Protein AF-X1I7M0-F1 (afdb_monomer_lite)

Structure (mmCIF, N/CA/C/O backbone):
data_AF-X1I7M0-F1
#
_entry.id   AF-X1I7M0-F1
#
loop_
_atom_site.group_PDB
_atom_site.id
_atom_site.type_symbol
_atom_site.label_atom_id
_atom_site.label_alt_id
_atom_site.label_comp_id
_atom_site.label_asy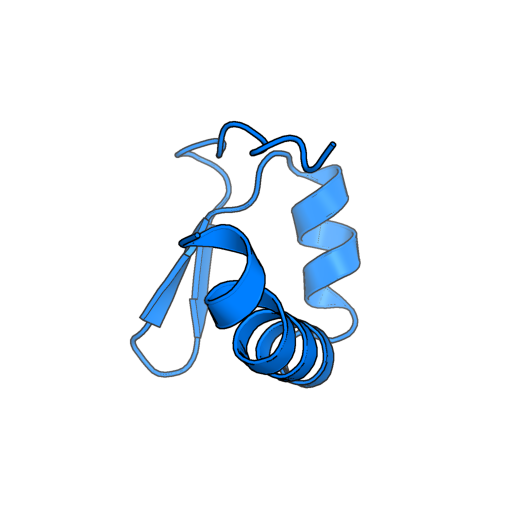m_id
_atom_site.label_entity_id
_atom_site.label_seq_id
_atom_site.pdbx_PDB_ins_code
_atom_site.Cartn_x
_atom_site.Cartn_y
_atom_site.Cartn_z
_atom_site.occupancy
_atom_site.B_iso_or_equiv
_atom_site.auth_seq_id
_atom_site.auth_comp_id
_atom_site.auth_asym_id
_atom_site.auth_atom_id
_atom_site.pdbx_PDB_model_num
ATOM 1 N N . MET A 1 1 ? 4.910 18.918 -0.274 1.00 48.81 1 MET A N 1
ATOM 2 C CA . MET A 1 1 ? 3.855 18.730 -1.296 1.00 48.81 1 MET A CA 1
ATOM 3 C C . MET A 1 1 ? 3.662 17.240 -1.523 1.00 48.81 1 MET A C 1
ATOM 5 O O . MET A 1 1 ? 4.608 16.578 -1.938 1.00 48.81 1 MET A O 1
ATOM 9 N N . GLY A 1 2 ? 2.492 16.694 -1.181 1.00 54.66 2 GLY A N 1
ATOM 10 C CA . GLY A 1 2 ? 2.165 15.297 -1.475 1.00 54.66 2 GLY A CA 1
ATOM 11 C C . GLY A 1 2 ? 1.970 15.117 -2.980 1.00 54.66 2 GLY A C 1
ATOM 12 O O . GLY A 1 2 ? 1.263 15.902 -3.603 1.00 54.66 2 GLY A O 1
ATOM 13 N N . ARG A 1 3 ? 2.624 14.121 -3.583 1.00 60.69 3 ARG A N 1
ATOM 14 C CA . ARG A 1 3 ? 2.370 13.739 -4.979 1.00 60.69 3 ARG A CA 1
ATOM 15 C C . ARG A 1 3 ? 1.400 12.568 -4.974 1.00 60.69 3 ARG A C 1
ATOM 17 O O . ARG A 1 3 ? 1.714 11.524 -4.410 1.00 60.69 3 ARG A O 1
ATOM 24 N N . ILE A 1 4 ? 0.252 12.731 -5.623 1.00 65.94 4 ILE A N 1
ATOM 25 C CA . ILE A 1 4 ? -0.643 11.611 -5.913 1.00 65.94 4 ILE A CA 1
ATOM 26 C C . ILE A 1 4 ? 0.004 10.815 -7.048 1.00 65.94 4 ILE A C 1
ATOM 28 O O . ILE A 1 4 ? 0.186 11.325 -8.155 1.00 65.94 4 ILE A O 1
ATOM 32 N N . ALA A 1 5 ? 0.423 9.585 -6.763 1.00 69.00 5 ALA A N 1
ATOM 33 C CA . ALA A 1 5 ? 0.937 8.694 -7.794 1.00 69.00 5 ALA A CA 1
ATOM 34 C C . ALA A 1 5 ? -0.228 8.191 -8.658 1.00 69.00 5 ALA A C 1
ATOM 36 O O . ALA A 1 5 ? -1.259 7.780 -8.127 1.00 69.00 5 ALA A O 1
ATOM 37 N N . LYS A 1 6 ? -0.061 8.194 -9.986 1.00 78.19 6 LYS A N 1
ATOM 38 C CA . LYS A 1 6 ? -1.015 7.529 -10.883 1.00 78.19 6 LYS A CA 1
ATOM 39 C C . LYS A 1 6 ? -0.968 6.023 -10.619 1.00 78.19 6 LYS A C 1
ATOM 41 O O . LYS A 1 6 ? 0.118 5.448 -10.576 1.00 78.19 6 LYS A O 1
ATOM 46 N N . ALA A 1 7 ? -2.128 5.407 -10.419 1.00 81.19 7 ALA A N 1
ATOM 47 C CA . ALA A 1 7 ? -2.235 3.959 -10.304 1.00 81.19 7 ALA A CA 1
ATOM 48 C C . ALA A 1 7 ? -2.086 3.297 -11.684 1.00 81.19 7 ALA A C 1
ATOM 50 O O . ALA A 1 7 ? -2.513 3.864 -12.690 1.00 81.19 7 ALA A O 1
ATOM 51 N N . ASP A 1 8 ? -1.503 2.101 -11.720 1.00 83.69 8 ASP A N 1
ATOM 52 C CA . ASP A 1 8 ? -1.495 1.239 -12.897 1.00 83.69 8 ASP A CA 1
ATOM 53 C C . ASP A 1 8 ? -2.707 0.293 -12.796 1.00 83.69 8 ASP A C 1
ATOM 55 O O . ASP A 1 8 ? -2.778 -0.506 -11.855 1.00 83.69 8 ASP A O 1
ATOM 59 N N . PRO A 1 9 ? -3.680 0.368 -13.724 1.00 85.12 9 PRO A N 1
ATOM 60 C CA . PRO A 1 9 ? -4.906 -0.426 -13.652 1.00 85.12 9 PRO A CA 1
ATOM 61 C C . PRO A 1 9 ? -4.660 -1.932 -13.803 1.00 85.12 9 PRO A C 1
ATOM 63 O O . PRO A 1 9 ? -5.538 -2.724 -13.475 1.00 85.12 9 PRO A O 1
ATOM 66 N N . THR A 1 10 ? -3.480 -2.348 -14.271 1.00 90.81 10 THR A N 1
ATOM 67 C CA . THR A 1 10 ? -3.095 -3.763 -14.377 1.00 90.81 10 THR A CA 1
ATOM 68 C C . THR A 1 10 ? -2.467 -4.304 -13.091 1.00 90.81 10 THR A C 1
ATOM 70 O O . THR A 1 10 ? -2.300 -5.514 -12.939 1.00 90.81 10 THR A O 1
ATOM 73 N N . VAL A 1 11 ? -2.141 -3.427 -12.135 1.00 92.56 11 VAL A N 1
ATOM 74 C CA . VAL A 1 11 ? -1.412 -3.772 -10.914 1.00 92.56 11 VAL A CA 1
ATOM 75 C C . VAL A 1 11 ? -2.314 -3.578 -9.703 1.00 92.56 11 VAL A C 1
ATOM 77 O O . VAL A 1 11 ? -2.284 -2.556 -9.017 1.00 92.56 11 VAL A O 1
ATOM 80 N N . TRP A 1 12 ? -3.107 -4.600 -9.403 1.00 94.00 12 TRP A N 1
ATOM 81 C CA . TRP A 1 12 ? -4.113 -4.542 -8.348 1.00 94.00 12 TRP A CA 1
ATOM 82 C C . TRP A 1 12 ? -4.131 -5.796 -7.472 1.00 94.00 12 TRP A C 1
ATOM 84 O O . TRP A 1 12 ? -3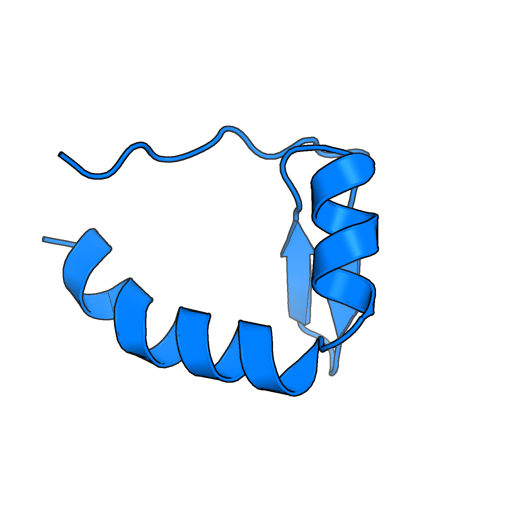.518 -6.818 -7.788 1.00 94.00 12 TRP A O 1
ATOM 94 N N . LYS A 1 13 ? -4.816 -5.697 -6.330 1.00 93.69 13 LYS A N 1
ATOM 95 C CA . LYS A 1 13 ? -5.120 -6.827 -5.448 1.00 93.69 13 LYS A CA 1
ATOM 96 C C . LYS A 1 13 ? -6.425 -6.581 -4.702 1.00 93.69 13 LYS A C 1
ATOM 98 O O . LYS A 1 13 ? -6.696 -5.455 -4.298 1.00 93.69 13 LYS A O 1
ATOM 103 N N . ILE A 1 14 ? -7.203 -7.636 -4.484 1.00 94.94 14 ILE A N 1
ATOM 104 C CA . ILE A 1 14 ? -8.360 -7.588 -3.587 1.00 94.94 14 ILE A CA 1
ATOM 105 C C . ILE A 1 14 ? -7.931 -8.113 -2.218 1.00 94.94 14 ILE A C 1
ATOM 107 O O . ILE A 1 14 ? -7.361 -9.199 -2.117 1.00 94.94 14 ILE A O 1
ATOM 111 N N . VAL A 1 15 ? -8.200 -7.345 -1.164 1.00 95.69 15 VAL A N 1
ATOM 112 C CA . VAL A 1 15 ? -7.933 -7.726 0.229 1.00 95.69 15 VAL A CA 1
ATOM 113 C C . VAL A 1 15 ? -9.200 -7.469 1.031 1.00 95.69 15 VAL A C 1
ATOM 115 O O . VAL A 1 15 ? -9.692 -6.344 1.055 1.00 95.69 15 VAL A O 1
ATOM 118 N N . GLN A 1 16 ? -9.753 -8.518 1.649 1.00 93.31 16 GLN A N 1
ATOM 119 C CA . GLN A 1 16 ? -10.994 -8.443 2.439 1.00 93.31 16 GLN A CA 1
ATOM 120 C C . GLN A 1 16 ? -12.150 -7.751 1.682 1.00 93.31 16 GLN A C 1
ATOM 122 O O . GLN A 1 16 ? -12.846 -6.896 2.222 1.00 93.31 16 GLN A O 1
ATOM 127 N N . GLY A 1 17 ? -12.315 -8.074 0.395 1.00 95.75 17 GLY A N 1
ATOM 128 C CA . GLY A 1 17 ? -13.366 -7.502 -0.456 1.00 95.75 17 GLY A CA 1
ATOM 129 C C . GLY A 1 17 ? -13.116 -6.067 -0.939 1.00 95.75 17 GLY A C 1
ATOM 130 O O . GLY A 1 17 ? -13.938 -5.532 -1.675 1.00 95.75 17 GLY A O 1
ATOM 131 N N . LYS A 1 18 ? -11.986 -5.442 -0.582 1.00 94.25 18 LYS A N 1
ATOM 132 C CA . LYS A 1 18 ? -11.598 -4.106 -1.062 1.00 94.25 18 LYS A CA 1
ATOM 133 C C . LYS A 1 18 ? -10.557 -4.205 -2.174 1.00 94.25 18 LYS A C 1
ATOM 135 O O . LYS A 1 18 ? -9.588 -4.953 -2.046 1.00 94.25 18 LYS A O 1
ATOM 140 N N . LEU A 1 19 ? -10.746 -3.438 -3.250 1.00 93.50 19 LEU A N 1
ATOM 141 C CA . LEU A 1 19 ? -9.801 -3.326 -4.364 1.00 93.50 19 LEU A CA 1
ATOM 142 C C . LEU A 1 19 ? -8.701 -2.307 -4.037 1.00 93.50 19 LEU A C 1
ATOM 144 O O . LEU A 1 19 ? -8.986 -1.139 -3.782 1.00 93.50 19 LEU A O 1
ATOM 148 N N . TYR A 1 20 ? -7.446 -2.743 -4.106 1.00 93.00 20 TYR A N 1
ATOM 149 C CA . TYR A 1 20 ? -6.259 -1.908 -3.950 1.00 93.00 20 TYR A CA 1
ATOM 150 C C . TYR A 1 20 ? -5.515 -1.820 -5.281 1.00 93.00 20 TYR A C 1
ATOM 152 O O . TYR A 1 20 ? -5.111 -2.845 -5.835 1.00 93.00 20 TYR A O 1
ATOM 160 N N . LEU A 1 21 ? -5.313 -0.599 -5.776 1.00 92.06 21 LEU A N 1
ATOM 161 C CA . LEU A 1 21 ? -4.534 -0.318 -6.982 1.00 92.06 21 LEU A CA 1
ATOM 162 C C . LE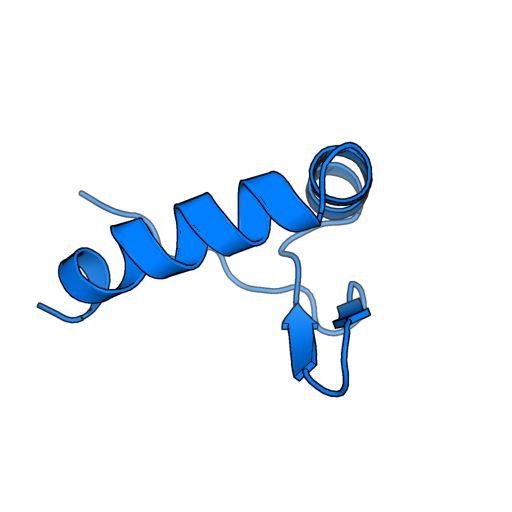U A 1 21 ? -3.133 0.168 -6.595 1.00 92.06 21 LEU A C 1
ATOM 164 O O . LEU A 1 21 ? -2.987 1.029 -5.729 1.00 92.06 21 LEU A O 1
ATOM 168 N N . ASN A 1 22 ? -2.101 -0.358 -7.250 1.00 91.06 22 ASN A N 1
ATOM 169 C CA . ASN A 1 22 ? -0.712 0.058 -7.066 1.00 91.06 22 ASN A CA 1
ATOM 170 C C . ASN A 1 22 ? -0.215 0.813 -8.305 1.00 91.06 22 ASN A C 1
ATOM 172 O O . ASN A 1 22 ? -0.706 0.619 -9.408 1.00 91.06 22 ASN A O 1
ATOM 176 N N . CYS A 1 23 ? 0.792 1.672 -8.143 1.00 87.62 23 CYS A N 1
ATOM 177 C CA . CYS A 1 23 ? 1.323 2.497 -9.237 1.00 87.62 23 CYS A CA 1
ATOM 178 C C . CYS A 1 23 ? 2.389 1.812 -10.108 1.00 87.62 23 CYS A C 1
ATOM 180 O O . CYS A 1 23 ? 2.773 2.349 -11.140 1.00 87.62 23 CYS A O 1
ATOM 182 N N . SER A 1 24 ? 2.919 0.662 -9.685 1.00 90.69 24 SER A N 1
ATOM 183 C CA . SER A 1 24 ? 3.844 -0.158 -10.477 1.00 90.69 24 SER A CA 1
ATOM 184 C C . SER A 1 24 ? 4.004 -1.545 -9.858 1.00 90.69 24 SER A C 1
ATOM 186 O O . SER A 1 24 ? 3.774 -1.729 -8.657 1.00 90.69 24 SER A O 1
ATOM 188 N N . GLN A 1 25 ? 4.506 -2.505 -10.639 1.00 91.94 25 GLN A N 1
ATOM 189 C CA . GLN A 1 25 ? 4.845 -3.844 -10.140 1.00 91.94 25 GLN A CA 1
ATOM 190 C C . GLN A 1 25 ? 5.870 -3.814 -8.997 1.00 91.94 25 GLN A C 1
ATOM 192 O O . GLN A 1 25 ? 5.803 -4.617 -8.069 1.00 91.94 25 GLN A O 1
ATOM 197 N N . ASN A 1 26 ? 6.809 -2.862 -9.013 1.00 93.88 26 ASN A N 1
ATOM 198 C CA . ASN A 1 26 ? 7.794 -2.742 -7.942 1.00 93.88 26 ASN A CA 1
ATOM 199 C C . ASN A 1 26 ? 7.156 -2.306 -6.614 1.00 93.88 26 ASN A C 1
ATOM 201 O O . ASN A 1 26 ? 7.491 -2.846 -5.562 1.00 93.88 26 ASN A O 1
ATOM 205 N N . ILE 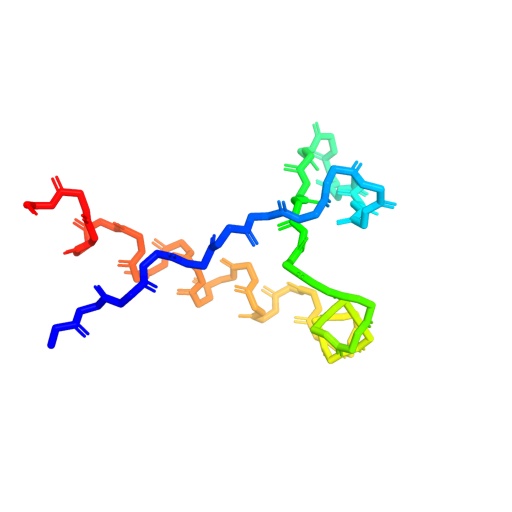A 1 27 ? 6.213 -1.360 -6.665 1.00 92.44 27 ILE A N 1
ATO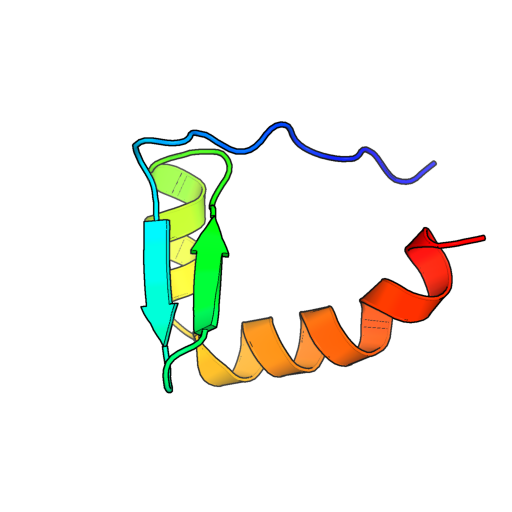M 206 C CA . ILE A 1 27 ? 5.465 -0.928 -5.480 1.00 92.44 27 ILE A CA 1
ATOM 207 C C . ILE A 1 27 ? 4.535 -2.032 -4.993 1.00 92.44 27 ILE A C 1
ATOM 209 O O . ILE A 1 27 ? 4.516 -2.280 -3.793 1.00 92.44 27 ILE A O 1
ATOM 213 N N . LYS A 1 28 ? 3.873 -2.765 -5.897 1.00 93.81 28 LYS A N 1
ATOM 214 C CA . LYS A 1 28 ? 3.087 -3.946 -5.521 1.00 93.81 28 LYS A CA 1
ATOM 215 C C . LYS A 1 28 ? 3.935 -4.964 -4.761 1.00 93.81 28 LYS A C 1
ATOM 217 O O . LYS A 1 28 ? 3.530 -5.377 -3.684 1.00 93.81 28 LYS A O 1
ATOM 222 N N . ARG A 1 29 ? 5.129 -5.312 -5.257 1.00 95.38 29 ARG A N 1
ATOM 223 C CA . ARG A 1 29 ? 6.024 -6.262 -4.569 1.00 95.38 29 ARG A CA 1
ATOM 224 C C . ARG A 1 29 ? 6.405 -5.800 -3.165 1.00 95.38 29 ARG A C 1
ATOM 226 O O . ARG A 1 29 ? 6.374 -6.610 -2.252 1.00 95.38 29 ARG A O 1
ATOM 233 N N . LYS A 1 30 ? 6.732 -4.515 -2.985 1.00 95.06 30 LYS A N 1
ATOM 234 C CA . LYS A 1 30 ? 7.009 -3.949 -1.653 1.00 95.06 30 LYS A CA 1
ATOM 235 C C . LYS A 1 30 ? 5.772 -3.987 -0.760 1.00 95.06 30 LYS A C 1
ATOM 237 O O . LYS A 1 30 ? 5.854 -4.418 0.378 1.00 95.06 30 LYS A O 1
ATOM 242 N N . TRP A 1 31 ? 4.626 -3.572 -1.288 1.00 94.94 31 TRP A N 1
ATOM 243 C CA . TRP A 1 31 ? 3.366 -3.549 -0.554 1.00 94.94 31 TRP A CA 1
ATOM 244 C C . TRP A 1 31 ? 2.931 -4.950 -0.102 1.00 94.94 31 TRP A C 1
ATOM 246 O O . TRP A 1 31 ? 2.463 -5.127 1.017 1.00 94.94 31 TRP A O 1
ATOM 256 N N . GLU A 1 32 ? 3.158 -5.967 -0.934 1.00 95.44 32 GLU A N 1
ATOM 257 C CA . GLU A 1 32 ? 2.843 -7.360 -0.615 1.00 95.44 32 GLU A CA 1
ATOM 258 C C . GLU A 1 32 ? 3.688 -7.955 0.519 1.00 95.44 32 GLU A C 1
ATOM 260 O O . GLU A 1 32 ? 3.287 -8.978 1.068 1.00 95.44 32 GLU A O 1
ATOM 265 N N . GLN A 1 33 ? 4.801 -7.318 0.904 1.00 97.12 33 GLN A N 1
ATOM 266 C CA . GLN A 1 33 ? 5.613 -7.750 2.048 1.00 97.12 33 GLN A CA 1
ATOM 267 C C . GLN A 1 33 ? 4.934 -7.472 3.398 1.00 97.12 33 GLN A C 1
ATOM 269 O O . GLN A 1 33 ? 5.219 -8.176 4.360 1.00 97.12 33 GLN A O 1
ATOM 274 N N . ASP A 1 34 ? 4.046 -6.473 3.477 1.00 97.31 34 ASP A N 1
ATOM 275 C CA . ASP A 1 34 ? 3.339 -6.093 4.710 1.00 97.31 34 ASP A CA 1
ATOM 276 C C . ASP A 1 34 ? 1.992 -5.419 4.394 1.00 97.31 34 ASP A C 1
ATOM 278 O O . ASP A 1 34 ? 1.756 -4.237 4.656 1.00 97.31 34 ASP A O 1
ATOM 282 N N . ILE A 1 35 ? 1.089 -6.179 3.771 1.00 95.19 35 ILE A N 1
ATOM 283 C CA . ILE A 1 35 ? -0.240 -5.680 3.389 1.00 95.19 35 ILE A CA 1
ATOM 284 C C . ILE A 1 35 ? -0.990 -5.072 4.590 1.00 95.19 35 ILE A C 1
ATOM 286 O O . ILE A 1 35 ? -1.480 -3.946 4.450 1.00 95.19 35 ILE A O 1
ATOM 290 N N . PRO A 1 36 ? -1.090 -5.741 5.760 1.00 96.12 36 PRO A N 1
ATOM 291 C CA . PRO A 1 36 ? -1.825 -5.190 6.895 1.00 96.12 36 PRO A CA 1
ATOM 292 C C . PRO A 1 36 ? -1.220 -3.874 7.397 1.00 96.12 36 PRO A C 1
ATOM 294 O O . PRO A 1 36 ? -1.951 -2.892 7.549 1.00 96.12 36 PRO A O 1
ATOM 297 N N . GLY A 1 37 ? 0.106 -3.809 7.567 1.00 97.38 37 GLY A N 1
ATOM 298 C CA . GLY A 1 37 ? 0.779 -2.613 8.069 1.00 97.38 37 GLY A CA 1
ATOM 299 C C . GLY A 1 37 ? 0.726 -1.441 7.090 1.00 97.38 37 GLY A C 1
ATOM 300 O O . GLY A 1 37 ? 0.570 -0.287 7.501 1.00 97.38 37 GLY A O 1
ATOM 301 N N . TYR A 1 38 ? 0.789 -1.691 5.779 1.00 95.62 38 TYR A N 1
ATOM 302 C CA . TYR A 1 38 ? 0.605 -0.628 4.788 1.00 95.62 38 TYR A CA 1
ATOM 303 C C . TYR A 1 38 ? -0.844 -0.138 4.693 1.00 95.62 38 TYR A C 1
ATOM 305 O O . TYR A 1 38 ? -1.047 1.059 4.482 1.00 95.62 38 TYR A O 1
ATOM 313 N N . ILE A 1 39 ? -1.846 -1.007 4.874 1.00 95.06 39 ILE A N 1
ATOM 314 C CA . ILE A 1 39 ? -3.257 -0.591 4.948 1.00 95.06 39 ILE A CA 1
ATOM 315 C C . ILE A 1 39 ? -3.490 0.294 6.177 1.00 95.06 39 ILE A C 1
ATOM 317 O O . ILE A 1 39 ? -4.114 1.348 6.056 1.00 95.06 39 ILE A O 1
ATOM 321 N N . GLU A 1 40 ? -2.955 -0.079 7.340 1.00 95.94 40 GLU A N 1
ATOM 322 C CA . GLU A 1 40 ? -3.059 0.725 8.563 1.00 95.94 40 GLU A CA 1
ATOM 323 C C . GLU A 1 40 ? -2.440 2.120 8.375 1.00 95.94 40 GLU A C 1
ATOM 325 O O . GLU A 1 40 ? -3.086 3.142 8.629 1.00 95.94 40 GLU A O 1
ATOM 330 N N . LYS A 1 41 ? -1.215 2.178 7.834 1.00 94.12 41 LYS A N 1
ATOM 331 C CA . LYS A 1 41 ? -0.534 3.441 7.508 1.00 94.12 41 LYS A CA 1
ATOM 332 C C . LYS A 1 41 ? -1.333 4.279 6.511 1.00 94.12 41 LYS A C 1
ATOM 334 O O . LYS A 1 41 ? -1.413 5.496 6.673 1.00 94.12 41 LYS A O 1
ATOM 339 N N . ALA A 1 42 ? -1.917 3.657 5.487 1.00 91.31 42 ALA A N 1
ATOM 340 C CA . ALA A 1 42 ? -2.743 4.356 4.507 1.00 91.31 42 ALA A CA 1
ATOM 341 C C . ALA A 1 42 ? -3.986 4.973 5.163 1.00 91.31 42 ALA A C 1
ATOM 343 O O . ALA A 1 42 ? -4.224 6.165 4.986 1.00 91.31 42 ALA A O 1
ATOM 344 N N . ASN A 1 43 ? -4.714 4.212 5.988 1.00 92.44 43 ASN A N 1
ATOM 345 C CA . ASN A 1 43 ? -5.894 4.700 6.709 1.00 92.44 43 ASN A CA 1
ATOM 346 C C . ASN A 1 43 ? -5.565 5.887 7.627 1.00 92.44 43 ASN A C 1
ATOM 348 O O . ASN A 1 43 ? -6.342 6.835 7.704 1.00 92.44 43 ASN A O 1
ATOM 352 N N . LYS A 1 44 ? -4.399 5.867 8.285 1.00 94.25 44 LYS A N 1
ATOM 353 C CA . LYS A 1 44 ? -3.936 6.968 9.142 1.00 94.25 44 LYS A CA 1
ATOM 354 C C . LYS A 1 44 ? -3.586 8.234 8.353 1.00 94.25 44 LYS A C 1
ATOM 356 O O . LYS A 1 44 ? -3.856 9.337 8.818 1.00 94.25 44 LYS A O 1
ATOM 361 N N . ASN A 1 45 ? -2.973 8.087 7.179 1.00 90.12 45 ASN A N 1
ATOM 362 C CA . ASN A 1 45 ? -2.470 9.217 6.393 1.00 90.12 45 ASN A CA 1
ATOM 363 C C . ASN A 1 45 ? -3.521 9.820 5.448 1.00 90.12 45 ASN A C 1
ATOM 365 O O . ASN A 1 45 ? -3.493 11.026 5.203 1.00 90.12 45 ASN A O 1
ATOM 369 N N . TRP A 1 46 ? -4.452 9.016 4.929 1.00 86.00 46 TRP A N 1
ATOM 370 C CA . TRP A 1 46 ? -5.435 9.443 3.927 1.00 86.00 46 TRP A CA 1
ATOM 371 C C . TRP A 1 46 ? -6.249 10.696 4.306 1.00 86.00 46 TRP A C 1
ATOM 373 O O . TRP A 1 46 ? -6.380 11.572 3.451 1.00 86.00 46 TRP A O 1
ATOM 383 N N . PRO A 1 47 ? -6.707 10.888 5.564 1.00 89.75 47 PRO A N 1
ATOM 384 C CA . PRO A 1 47 ? -7.447 12.094 5.953 1.00 89.75 47 PRO A CA 1
ATOM 385 C C . PRO A 1 47 ? -6.682 13.406 5.729 1.00 89.75 47 PRO A C 1
ATOM 387 O O . PRO A 1 47 ? -7.295 14.450 5.534 1.00 89.75 47 PRO A O 1
ATOM 390 N N . SER A 1 48 ? -5.345 13.367 5.745 1.00 86.81 48 SER A N 1
ATOM 391 C CA . SER A 1 48 ? -4.503 14.546 5.501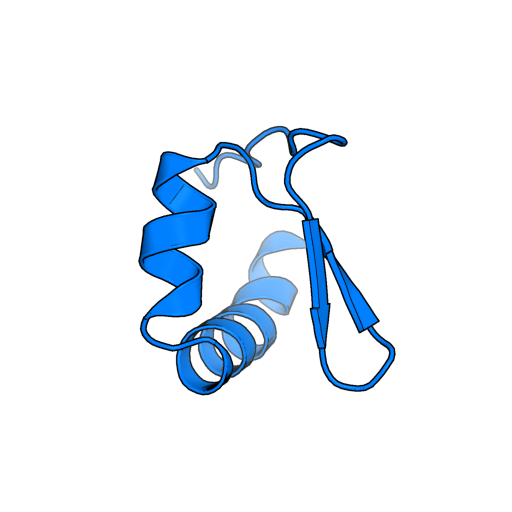 1.00 86.81 48 SER A CA 1
ATOM 392 C C . SER A 1 48 ? -4.310 14.878 4.019 1.00 86.81 48 SER A C 1
ATOM 394 O O . SER A 1 48 ? -3.920 15.997 3.701 1.00 86.81 48 SER A O 1
ATOM 396 N N . VAL A 1 49 ? -4.587 13.925 3.122 1.00 79.50 49 VAL A N 1
ATOM 397 C CA . VAL A 1 49 ? -4.480 14.094 1.662 1.00 79.50 49 VAL A CA 1
ATOM 398 C C . VAL A 1 49 ? -5.739 14.740 1.081 1.00 79.50 49 VAL A C 1
ATOM 400 O O . VAL A 1 49 ? -5.659 15.397 0.052 1.00 79.50 49 VAL A O 1
ATOM 403 N N . LEU A 1 50 ? -6.890 14.567 1.736 1.00 72.94 50 LEU A N 1
ATOM 404 C CA . LEU A 1 50 ? -8.186 15.095 1.291 1.00 72.94 50 LEU A CA 1
ATOM 405 C C . LEU A 1 50 ? -8.405 16.591 1.604 1.00 72.94 50 LEU A C 1
ATOM 407 O O . LEU A 1 50 ? -9.514 17.081 1.399 1.00 72.94 50 LEU A O 1
ATOM 411 N N . LYS A 1 51 ? -7.396 17.294 2.134 1.00 58.56 51 LYS A N 1
ATOM 412 C CA . LYS A 1 51 ? -7.457 18.737 2.412 1.00 58.56 51 LYS A CA 1
ATOM 413 C C . LYS A 1 51 ? -7.074 19.580 1.205 1.00 58.56 51 LYS A C 1
ATOM 415 O O . LYS A 1 51 ? -6.116 19.193 0.501 1.00 58.56 51 LYS A O 1
#

Secondary structure (DSSP, 8-state):
----PPPPTTSEEEETTEEEE-SSHHHHHHHTTSHHHHHHHHHHHHHHH--

Radius of gyration: 11.31 Å; chains: 1; bounding box: 21×27×24 Å

Organism: NCBI:txid412755

Sequence (51 aa):
MGRIAKADPTVWKIVQGKLYLNCSQNIKRKWEQDIPGYIEKANKNWPSVLK

pLDDT: mean 87.82, std 11.69, range [48.81, 97.38]

Foldseek 3Di:
DDDDADFDPVAWDADPNDIDTHNDPVRSVVCVVPVPVVVVVCVVCVVVVVD